Protein AF-A0A2H1FEX1-F1 (afdb_monomer_lite)

Sequence (97 aa):
MTIQKALEELGNLVKLFSSQELPEMCKQVFIQSVGPSRKWSLGNRLVMLLHGTADARGYRQWHESGRHVKKGAKAFYILAPMIRHKKVVTKKARKMT

pLDDT: mean 79.42, std 12.37, range [40.03, 93.19]

Structure (mmCIF, N/CA/C/O backbone):
data_AF-A0A2H1FEX1-F1
#
_entry.id   AF-A0A2H1FEX1-F1
#
loop_
_atom_site.group_PDB
_atom_site.id
_atom_site.type_symbol
_atom_site.label_atom_id
_atom_site.label_alt_id
_atom_site.label_comp_id
_atom_site.label_asym_id
_atom_site.label_entity_id
_atom_site.label_seq_id
_atom_site.pdbx_PDB_ins_code
_atom_site.Cartn_x
_atom_site.Cartn_y
_atom_site.Cartn_z
_atom_site.occupancy
_atom_site.B_iso_or_equiv
_atom_site.auth_seq_id
_atom_site.auth_comp_id
_atom_site.auth_asym_id
_atom_site.auth_atom_id
_atom_site.pdbx_PDB_model_num
ATOM 1 N N . MET A 1 1 ? -8.831 8.791 0.099 1.00 60.09 1 MET A N 1
ATOM 2 C CA . MET A 1 1 ? -9.213 7.602 0.882 1.00 60.09 1 MET A CA 1
ATOM 3 C C . MET A 1 1 ? -10.240 8.047 1.905 1.00 60.09 1 MET A C 1
ATOM 5 O O . MET A 1 1 ? -9.965 8.999 2.622 1.00 60.09 1 MET A O 1
ATOM 9 N N . THR A 1 2 ? -11.424 7.445 1.912 1.00 77.19 2 THR A N 1
ATOM 10 C CA . THR A 1 2 ? -12.450 7.715 2.929 1.00 77.19 2 THR A CA 1
ATOM 11 C C . THR A 1 2 ? -12.072 6.967 4.206 1.00 77.19 2 THR A C 1
ATOM 13 O O . THR A 1 2 ? -11.539 5.863 4.105 1.00 77.19 2 THR A O 1
ATOM 16 N N . ILE A 1 3 ? -12.343 7.535 5.383 1.00 81.62 3 ILE A N 1
ATOM 17 C CA . ILE A 1 3 ? -12.003 6.927 6.686 1.00 81.62 3 ILE A CA 1
ATOM 18 C C . ILE A 1 3 ? -12.532 5.485 6.786 1.00 81.62 3 ILE A C 1
ATOM 20 O O . ILE A 1 3 ? -11.825 4.607 7.265 1.00 81.62 3 ILE A O 1
ATOM 24 N N . GLN A 1 4 ? -13.712 5.222 6.215 1.00 85.19 4 GLN A N 1
ATOM 25 C CA . GLN A 1 4 ? -14.335 3.899 6.173 1.00 85.19 4 GLN A CA 1
ATOM 26 C C . GLN A 1 4 ? -13.429 2.799 5.595 1.00 85.19 4 GLN A C 1
ATOM 28 O O . GLN A 1 4 ? -13.259 1.755 6.212 1.00 85.19 4 GLN A O 1
ATOM 33 N N . LYS A 1 5 ? -12.777 3.053 4.452 1.00 81.50 5 LYS A N 1
ATOM 34 C CA . LYS A 1 5 ? -11.896 2.058 3.813 1.00 81.50 5 LYS A CA 1
ATOM 35 C C . LYS A 1 5 ? -10.660 1.763 4.659 1.00 81.50 5 LYS A C 1
ATOM 37 O O . LYS A 1 5 ? -10.165 0.649 4.661 1.00 81.50 5 LYS A O 1
ATOM 42 N N . ALA A 1 6 ? -10.161 2.7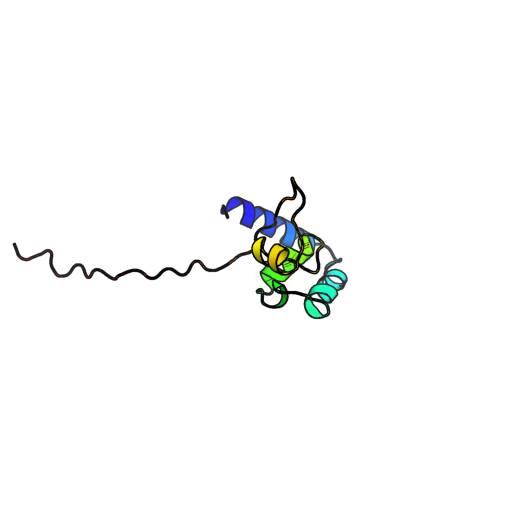64 5.385 1.00 82.44 6 ALA A N 1
ATOM 43 C CA . ALA A 1 6 ? -9.027 2.572 6.280 1.00 82.44 6 ALA A CA 1
ATOM 44 C C . ALA A 1 6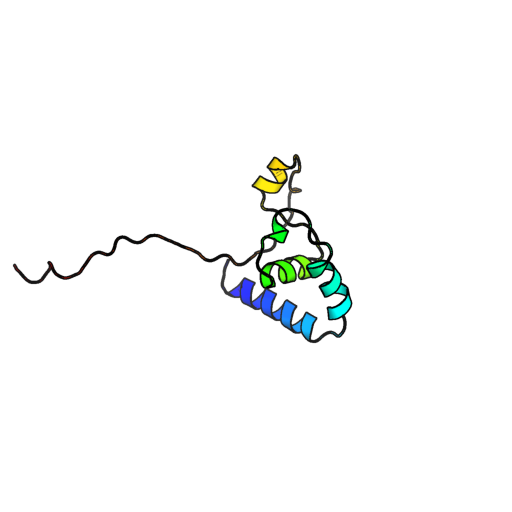 ? -9.395 1.678 7.475 1.00 82.44 6 ALA A C 1
ATOM 46 O O . ALA A 1 6 ? -8.588 0.852 7.889 1.00 82.44 6 ALA A O 1
ATOM 47 N N . LEU A 1 7 ? -10.613 1.828 8.006 1.00 86.25 7 LEU A N 1
ATOM 48 C CA . LEU A 1 7 ? -11.127 0.985 9.088 1.00 86.25 7 LEU A CA 1
ATOM 49 C C . LEU A 1 7 ? -11.358 -0.460 8.632 1.00 86.25 7 LEU A C 1
ATOM 51 O O . LEU A 1 7 ? -11.070 -1.387 9.384 1.00 86.25 7 LEU A O 1
ATOM 55 N N . GLU A 1 8 ? -11.824 -0.659 7.399 1.00 86.75 8 GLU A N 1
ATOM 56 C CA . GLU A 1 8 ? -11.966 -1.993 6.804 1.00 86.75 8 GLU A CA 1
ATOM 57 C C . GLU A 1 8 ? -10.613 -2.706 6.681 1.00 86.75 8 GLU A C 1
ATOM 59 O O . GLU A 1 8 ? -10.475 -3.839 7.145 1.00 86.75 8 GLU A O 1
ATOM 64 N N . GLU A 1 9 ? -9.591 -2.028 6.147 1.00 83.19 9 GLU A N 1
ATOM 65 C CA . GLU A 1 9 ? -8.241 -2.601 6.058 1.00 83.19 9 GLU A CA 1
ATOM 66 C C . GLU A 1 9 ? -7.639 -2.886 7.434 1.00 83.19 9 GLU A C 1
ATOM 68 O O . GLU A 1 9 ? -6.997 -3.917 7.632 1.00 83.19 9 GLU A O 1
ATOM 73 N N . LEU A 1 10 ? -7.893 -2.020 8.419 1.00 85.50 10 LEU A N 1
ATOM 74 C CA . LEU A 1 10 ? -7.490 -2.277 9.799 1.00 85.50 10 LEU A CA 1
ATOM 75 C C . LEU A 1 10 ? -8.148 -3.553 10.343 1.00 85.50 10 LEU A C 1
ATOM 77 O O . LEU A 1 10 ? -7.473 -4.361 10.975 1.00 85.50 10 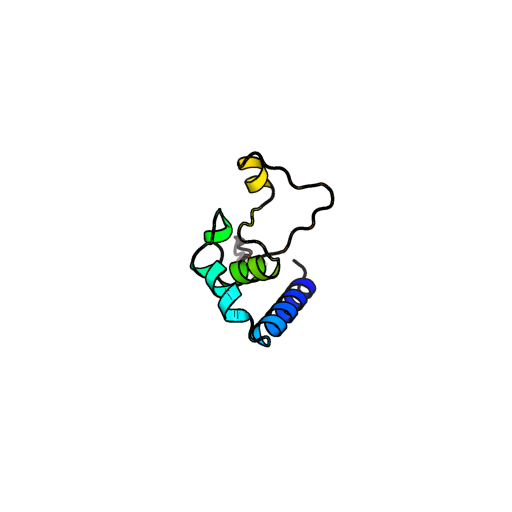LEU A O 1
ATOM 81 N N . GLY A 1 11 ? -9.436 -3.768 10.072 1.00 85.81 11 GLY A N 1
ATOM 82 C CA . GLY A 1 11 ? -10.146 -4.987 10.459 1.00 85.81 11 GLY A CA 1
ATOM 83 C C . GLY A 1 11 ? -9.557 -6.250 9.824 1.00 85.81 11 GLY A C 1
ATOM 84 O O . GLY A 1 11 ? -9.393 -7.261 10.508 1.00 85.81 11 GLY A O 1
ATOM 85 N N . ASN A 1 12 ? -9.182 -6.192 8.544 1.00 83.56 12 ASN A N 1
ATOM 86 C CA . ASN A 1 12 ? -8.489 -7.290 7.860 1.00 83.56 12 ASN A CA 1
ATOM 87 C C . ASN A 1 12 ? -7.126 -7.581 8.493 1.00 83.56 12 ASN A C 1
ATOM 89 O O . ASN A 1 12 ? -6.766 -8.738 8.704 1.00 83.56 12 ASN A O 1
ATOM 93 N N . LEU A 1 13 ? -6.399 -6.528 8.858 1.00 80.75 13 LEU A N 1
ATOM 94 C CA . LEU A 1 13 ? -5.101 -6.628 9.508 1.00 80.75 13 LEU A CA 1
ATOM 95 C C . LEU A 1 13 ? -5.241 -7.258 10.904 1.00 80.75 13 LEU A C 1
ATOM 97 O O . LEU A 1 13 ? -4.530 -8.205 11.212 1.00 80.75 13 LEU A O 1
ATOM 101 N N . VAL A 1 14 ? -6.213 -6.842 11.719 1.00 85.56 14 VAL A N 1
ATOM 102 C CA . VAL A 1 14 ? -6.478 -7.459 13.036 1.00 85.56 14 VAL A CA 1
ATOM 103 C C . VAL A 1 14 ? -6.840 -8.942 12.909 1.00 85.56 14 VAL A C 1
ATOM 105 O O . VAL A 1 14 ? -6.344 -9.761 13.685 1.00 85.56 14 VAL A O 1
ATOM 108 N N . LYS A 1 15 ? -7.655 -9.314 11.916 1.00 83.94 15 LYS A N 1
ATOM 109 C CA . LYS A 1 15 ? -7.982 -10.723 11.640 1.00 83.94 15 LYS A CA 1
ATOM 110 C C . LYS A 1 15 ? -6.738 -11.531 11.284 1.00 83.94 15 LYS A C 1
ATOM 112 O O . LYS A 1 15 ? -6.547 -12.609 11.835 1.00 83.94 15 LYS A O 1
ATOM 117 N N . LEU A 1 16 ? -5.876 -10.987 10.425 1.00 76.56 16 LEU A N 1
ATOM 118 C CA . LEU A 1 16 ? -4.610 -11.621 10.065 1.00 76.56 16 LEU A CA 1
ATOM 119 C C . LEU A 1 16 ? -3.715 -11.807 11.294 1.00 76.56 16 LEU A C 1
ATOM 121 O O . LEU A 1 16 ? -3.170 -12.884 11.491 1.00 76.56 16 LEU A O 1
ATOM 125 N N . PHE A 1 17 ? -3.594 -10.792 12.151 1.00 76.62 17 PHE A N 1
ATOM 126 C CA . PHE A 1 17 ? -2.763 -10.894 13.353 1.00 76.62 17 PHE A CA 1
ATOM 127 C C . PHE A 1 17 ? -3.318 -11.858 14.403 1.00 76.62 17 PHE A C 1
ATOM 129 O O . PHE A 1 17 ? -2.561 -12.413 15.194 1.00 76.62 17 PHE A O 1
ATOM 136 N N . SER A 1 18 ? -4.630 -12.079 14.385 1.00 80.25 18 SER A N 1
ATOM 137 C CA . SER A 1 18 ? -5.292 -13.084 15.218 1.00 80.25 18 SER A CA 1
ATOM 138 C C . SER A 1 18 ? -5.097 -14.507 14.678 1.00 80.25 18 SER A C 1
ATOM 140 O O . SER A 1 18 ? -5.300 -15.473 15.408 1.00 80.25 18 SER A O 1
ATOM 142 N N . SER A 1 19 ? -4.704 -14.648 13.408 1.00 73.19 19 SER A N 1
ATOM 143 C CA . SER A 1 19 ? -4.349 -15.930 12.800 1.00 73.19 19 SER A CA 1
ATOM 144 C C . SER A 1 19 ? -2.866 -16.252 13.033 1.00 73.19 19 SER A C 1
ATOM 146 O O . SER A 1 19 ? -2.006 -15.374 12.992 1.00 73.19 19 SER A O 1
ATOM 148 N N . GLN A 1 20 ? -2.536 -17.526 13.259 1.00 69.50 20 GLN A N 1
ATOM 149 C CA . GLN A 1 20 ? -1.151 -17.972 13.490 1.00 69.50 20 GLN A CA 1
ATOM 150 C C . GLN A 1 20 ? -0.293 -18.023 12.204 1.00 69.50 20 GLN A C 1
ATOM 152 O O . GLN A 1 20 ? 0.861 -18.436 12.252 1.00 69.50 20 GLN A O 1
ATOM 157 N N . GLU A 1 21 ? -0.817 -17.575 11.059 1.00 69.25 21 GLU A N 1
ATOM 158 C CA . GLU A 1 21 ? -0.161 -17.645 9.738 1.00 69.25 21 GLU A CA 1
ATOM 159 C C . GLU A 1 21 ? 0.794 -16.469 9.444 1.00 69.25 21 GLU A C 1
ATOM 161 O O . GLU A 1 21 ? 1.455 -16.408 8.405 1.00 69.25 21 GLU A O 1
ATOM 166 N N . LEU A 1 22 ? 0.903 -15.525 10.380 1.00 65.25 22 LEU A N 1
ATOM 167 C CA . LEU A 1 22 ? 1.756 -14.338 10.294 1.00 65.25 22 LEU A CA 1
ATOM 168 C C . LEU A 1 22 ? 3.234 -14.602 9.939 1.00 65.25 22 LEU A C 1
ATOM 170 O O . LEU A 1 22 ? 3.771 -13.857 9.112 1.00 65.25 22 LEU A O 1
ATOM 174 N N . PRO A 1 23 ? 3.928 -15.601 10.528 1.00 63.41 23 PRO A N 1
ATOM 175 C CA . PRO A 1 23 ? 5.371 -15.751 10.341 1.00 63.41 23 PRO A CA 1
ATOM 176 C C . PRO A 1 23 ? 5.777 -16.001 8.883 1.00 63.41 23 PRO A C 1
ATOM 178 O O . PRO A 1 23 ? 6.780 -15.449 8.428 1.00 63.41 23 PRO A O 1
ATOM 181 N N . GLU A 1 24 ? 4.996 -16.784 8.135 1.00 66.50 24 GLU A N 1
ATOM 182 C CA . GLU A 1 24 ? 5.285 -17.123 6.735 1.00 66.50 24 GLU A CA 1
ATOM 183 C C . GLU A 1 24 ? 5.124 -15.901 5.820 1.00 66.50 24 GLU A C 1
ATOM 185 O O . GLU A 1 24 ? 6.005 -15.594 5.012 1.00 66.50 24 GLU A O 1
ATOM 190 N N . MET A 1 25 ? 4.040 -15.142 6.008 1.00 63.84 25 MET A N 1
ATOM 191 C CA . MET A 1 25 ? 3.754 -13.929 5.237 1.00 63.84 25 MET A CA 1
ATOM 192 C C . MET A 1 25 ? 4.756 -12.815 5.556 1.00 63.84 25 MET A C 1
ATOM 194 O O . MET A 1 25 ? 5.259 -12.134 4.660 1.00 63.84 25 MET A O 1
ATOM 198 N N . CYS A 1 26 ? 5.131 -12.646 6.825 1.00 62.69 26 CYS A N 1
ATOM 199 C CA . CYS A 1 26 ? 6.093 -11.624 7.224 1.00 62.69 26 CYS A CA 1
ATOM 200 C C . CYS A 1 26 ? 7.480 -11.828 6.595 1.00 62.69 26 CYS A C 1
ATOM 202 O O . CYS A 1 26 ? 8.103 -10.834 6.210 1.00 62.69 26 CYS A O 1
ATOM 204 N N . LYS A 1 27 ? 7.951 -13.073 6.402 1.00 63.59 27 LYS A N 1
ATOM 205 C CA . LYS A 1 27 ? 9.237 -13.353 5.721 1.00 63.59 27 LYS A CA 1
ATOM 206 C C . LYS A 1 27 ? 9.316 -12.676 4.347 1.00 63.59 27 LYS A C 1
ATOM 208 O O . LYS A 1 27 ? 10.355 -12.109 4.002 1.00 63.59 27 LYS A O 1
ATOM 213 N N . GLN A 1 28 ? 8.215 -12.654 3.592 1.00 63.28 28 GLN A N 1
ATOM 214 C CA . GLN A 1 28 ? 8.163 -12.010 2.276 1.00 63.28 28 GLN A CA 1
ATOM 215 C C . GLN A 1 28 ? 8.335 -10.481 2.356 1.00 63.28 28 GLN A C 1
ATOM 217 O O . GLN A 1 28 ? 9.049 -9.919 1.522 1.00 63.28 28 GLN A O 1
ATOM 222 N N . VAL A 1 29 ? 7.780 -9.806 3.382 1.00 61.81 29 VAL A N 1
ATOM 223 C CA . VAL A 1 29 ? 7.965 -8.346 3.591 1.00 61.81 29 VAL A CA 1
ATOM 224 C C . VAL A 1 29 ? 9.437 -7.999 3.768 1.00 61.81 29 VAL A C 1
ATOM 226 O O . VAL A 1 29 ? 9.926 -7.010 3.211 1.00 61.81 29 VAL A O 1
ATOM 229 N N . PHE A 1 30 ? 10.111 -8.767 4.623 1.00 62.34 30 PHE A N 1
ATOM 230 C CA . PHE A 1 30 ? 11.430 -8.415 5.132 1.00 62.34 30 PHE A CA 1
ATOM 231 C C . PHE A 1 30 ? 12.550 -8.822 4.174 1.00 62.34 30 PHE A C 1
ATOM 233 O O . PHE A 1 30 ? 13.555 -8.118 4.107 1.00 62.34 30 PHE A O 1
ATOM 240 N N . ILE A 1 31 ? 12.369 -9.896 3.397 1.00 62.88 31 ILE A N 1
ATOM 241 C CA . ILE A 1 31 ? 13.445 -10.493 2.592 1.00 62.88 31 ILE A CA 1
ATOM 242 C C . ILE A 1 31 ? 13.309 -10.167 1.093 1.00 62.88 31 ILE A C 1
ATOM 244 O O . ILE A 1 31 ? 14.316 -9.919 0.433 1.00 62.88 31 ILE A O 1
ATOM 248 N N . GLN A 1 32 ? 12.089 -10.118 0.539 1.00 58.84 32 GLN A N 1
ATOM 249 C CA . GLN A 1 32 ? 11.863 -10.121 -0.920 1.00 58.84 32 GLN A CA 1
ATOM 250 C C . GLN A 1 32 ? 11.006 -8.965 -1.453 1.00 58.84 32 GLN A C 1
ATOM 252 O O . GLN A 1 32 ? 10.349 -9.093 -2.484 1.00 58.84 32 GLN A O 1
ATOM 257 N N . SER A 1 33 ? 11.007 -7.801 -0.803 1.00 62.00 33 SER A N 1
ATOM 258 C CA . SER A 1 33 ? 10.361 -6.631 -1.418 1.00 62.00 33 SER A CA 1
ATOM 259 C C . SER A 1 33 ? 11.006 -6.355 -2.787 1.00 62.00 33 SER A C 1
ATOM 261 O O . SER A 1 33 ? 12.197 -6.559 -2.924 1.00 62.00 33 SER A O 1
ATOM 263 N N . VAL A 1 34 ? 10.310 -5.941 -3.841 1.00 71.25 34 VAL A N 1
ATOM 264 C CA . VAL A 1 34 ? 10.909 -5.568 -5.146 1.00 71.25 34 VAL A CA 1
ATOM 265 C C . VAL A 1 34 ? 10.139 -4.382 -5.710 1.00 71.25 34 VAL A C 1
ATOM 267 O O . VAL A 1 34 ? 8.954 -4.233 -5.443 1.00 71.25 34 VAL A O 1
ATOM 270 N N . GLY A 1 35 ? 10.817 -3.503 -6.451 1.00 80.88 35 GLY A N 1
ATOM 271 C CA . GLY A 1 35 ? 10.176 -2.332 -7.051 1.00 80.88 35 GLY A CA 1
ATOM 272 C C . GLY A 1 35 ? 10.032 -1.116 -6.116 1.00 80.88 35 GLY A C 1
ATOM 273 O O . GLY A 1 35 ? 10.688 -1.021 -5.076 1.00 80.88 35 GLY A O 1
ATOM 274 N N . PRO A 1 36 ? 9.221 -0.116 -6.497 1.00 84.19 36 PRO A N 1
ATOM 275 C CA . PRO A 1 36 ? 9.111 1.149 -5.770 1.00 84.19 36 PRO A CA 1
ATOM 276 C C . PRO A 1 36 ? 8.447 1.011 -4.390 1.00 84.19 36 PRO A C 1
ATOM 278 O O . PRO A 1 36 ? 8.695 1.848 -3.517 1.00 84.19 36 PRO A O 1
ATOM 281 N N . SER A 1 37 ? 7.666 -0.050 -4.159 1.00 84.56 37 SER A N 1
ATOM 282 C CA . SER A 1 37 ? 7.023 -0.340 -2.869 1.00 84.56 37 SER A CA 1
ATOM 283 C C . SER A 1 37 ? 8.015 -0.628 -1.738 1.00 84.56 37 SER A C 1
ATOM 285 O O . SER A 1 37 ? 7.664 -0.465 -0.569 1.00 84.56 37 SER A O 1
ATOM 287 N N . ARG A 1 38 ? 9.283 -0.954 -2.047 1.00 84.38 38 ARG A N 1
ATOM 288 C CA . ARG A 1 38 ? 10.365 -1.094 -1.050 1.00 84.38 38 ARG A CA 1
ATOM 289 C C . ARG A 1 38 ? 10.517 0.139 -0.155 1.00 84.38 38 ARG A C 1
ATOM 291 O O . ARG A 1 38 ? 10.881 0.012 1.009 1.00 84.38 38 ARG A O 1
ATOM 298 N N . LYS A 1 39 ? 10.255 1.329 -0.703 1.00 85.56 39 LYS A N 1
ATOM 299 C CA . LYS A 1 39 ? 10.408 2.617 -0.007 1.00 85.56 39 LYS A CA 1
ATOM 300 C C . LYS A 1 39 ? 9.206 2.973 0.870 1.00 85.56 39 LYS A C 1
ATOM 302 O O . LYS A 1 39 ? 9.214 4.016 1.519 1.00 85.56 39 LYS A O 1
ATOM 307 N N . TRP A 1 40 ? 8.149 2.163 0.859 1.00 88.06 40 TRP A N 1
ATOM 308 C CA . TRP A 1 40 ? 6.960 2.425 1.660 1.00 88.06 40 TRP A CA 1
ATOM 309 C C . TRP A 1 40 ? 7.187 2.092 3.138 1.00 88.06 40 TRP A C 1
ATOM 311 O O . TRP A 1 40 ? 8.007 1.244 3.502 1.00 88.06 40 TRP A O 1
ATOM 321 N N . SER A 1 41 ? 6.408 2.748 4.002 1.00 87.81 41 SER A N 1
ATOM 322 C CA . SER A 1 41 ? 6.360 2.426 5.428 1.00 87.81 41 SER A CA 1
ATOM 323 C C . SER A 1 41 ? 6.011 0.949 5.648 1.00 87.81 41 SER A C 1
ATOM 325 O O . SER A 1 41 ? 5.385 0.309 4.802 1.00 87.81 41 SER A O 1
ATOM 327 N N . LEU A 1 42 ? 6.407 0.393 6.798 1.00 84.31 42 LEU A N 1
ATOM 328 C CA . LEU A 1 42 ? 6.121 -1.005 7.136 1.00 84.31 42 LEU A CA 1
ATOM 329 C C . LEU A 1 42 ? 4.621 -1.327 7.036 1.00 84.31 42 LEU A 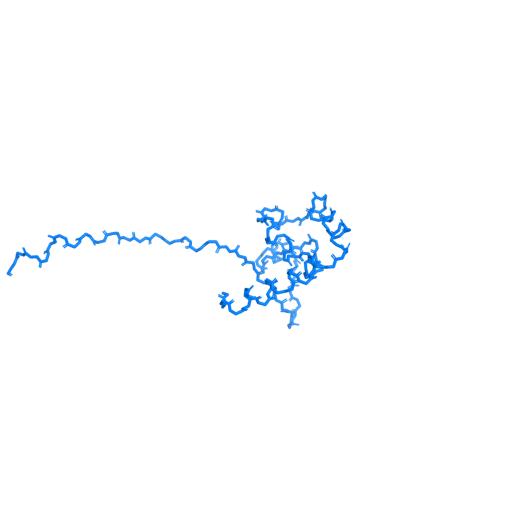C 1
ATOM 331 O O . LEU A 1 42 ? 4.259 -2.325 6.426 1.00 84.31 42 LEU A O 1
ATOM 335 N N . GLY A 1 43 ? 3.756 -0.444 7.547 1.00 85.25 43 GLY A N 1
ATOM 336 C CA . GLY A 1 43 ? 2.303 -0.615 7.457 1.00 85.25 43 GLY A CA 1
ATOM 337 C C . GLY A 1 43 ? 1.800 -0.710 6.015 1.00 85.25 43 GLY A C 1
ATOM 338 O O . GLY A 1 43 ? 1.048 -1.618 5.684 1.00 85.25 43 GLY A O 1
ATOM 339 N N . ASN A 1 44 ? 2.284 0.151 5.116 1.00 88.75 44 ASN A N 1
ATOM 340 C CA . ASN A 1 44 ? 1.907 0.086 3.701 1.00 88.75 44 ASN A CA 1
ATOM 341 C C . ASN A 1 44 ? 2.439 -1.182 3.009 1.00 88.75 44 ASN A C 1
ATOM 343 O O . ASN A 1 44 ? 1.799 -1.692 2.091 1.00 88.75 44 ASN A O 1
ATOM 347 N N . ARG A 1 45 ? 3.591 -1.709 3.442 1.00 85.94 45 ARG A N 1
ATOM 348 C CA . ARG A 1 45 ? 4.107 -3.000 2.959 1.00 85.94 45 ARG A CA 1
ATOM 349 C C . ARG A 1 45 ? 3.284 -4.185 3.479 1.00 85.94 45 ARG A C 1
ATOM 351 O O . ARG A 1 45 ? 3.087 -5.139 2.736 1.00 85.94 45 ARG A O 1
ATOM 358 N N . LEU A 1 46 ? 2.753 -4.112 4.700 1.00 83.75 46 LEU A N 1
ATOM 359 C CA . LEU A 1 46 ? 1.813 -5.109 5.227 1.00 83.75 46 LEU A CA 1
ATOM 360 C C . LEU A 1 46 ? 0.485 -5.094 4.466 1.00 83.75 46 LEU A C 1
ATOM 362 O O . LEU A 1 46 ? -0.001 -6.152 4.088 1.00 83.75 46 LEU A O 1
ATOM 366 N N . VAL A 1 47 ? -0.060 -3.911 4.168 1.00 86.25 47 VAL A N 1
ATOM 367 C CA . VAL A 1 47 ? -1.259 -3.777 3.319 1.00 86.25 47 VAL A CA 1
ATOM 368 C C . VAL A 1 47 ? -1.021 -4.396 1.941 1.00 86.25 47 VAL A C 1
ATOM 370 O O . VAL A 1 47 ? -1.851 -5.145 1.441 1.00 86.25 47 VAL A O 1
ATOM 373 N N . MET A 1 48 ? 0.143 -4.155 1.337 1.00 87.12 48 MET A N 1
ATOM 374 C CA . MET A 1 48 ? 0.512 -4.779 0.064 1.00 87.12 48 MET A CA 1
ATOM 375 C C . MET A 1 48 ? 0.488 -6.318 0.137 1.00 87.12 48 MET A C 1
ATOM 377 O O . MET A 1 48 ? -0.070 -6.959 -0.754 1.00 87.12 48 MET A O 1
ATOM 381 N N . LEU A 1 49 ? 1.031 -6.906 1.208 1.00 81.81 49 LEU A N 1
ATOM 382 C CA . LEU A 1 49 ? 0.975 -8.354 1.415 1.00 81.81 49 LEU A CA 1
ATOM 383 C C . LEU A 1 49 ? -0.427 -8.887 1.695 1.00 81.81 49 LEU A C 1
ATOM 385 O O . LEU A 1 49 ? -0.750 -9.975 1.227 1.00 81.81 49 LEU A O 1
ATOM 389 N N . LEU A 1 50 ? -1.261 -8.142 2.422 1.00 82.75 50 LEU A N 1
ATOM 390 C CA . LEU A 1 50 ? -2.667 -8.498 2.636 1.00 82.75 50 LEU A CA 1
ATOM 391 C C . LEU A 1 50 ? -3.420 -8.644 1.306 1.00 82.75 50 LEU A C 1
ATOM 393 O O . LEU A 1 50 ? -4.321 -9.468 1.191 1.00 82.75 50 LEU A O 1
ATOM 397 N N . HIS A 1 51 ? -3.010 -7.897 0.280 1.00 85.06 51 HIS A N 1
ATOM 398 C CA . HIS A 1 51 ? -3.524 -8.031 -1.084 1.00 85.06 51 HIS A CA 1
ATOM 399 C C . HIS A 1 51 ? -2.807 -9.099 -1.930 1.00 85.06 51 HIS A C 1
ATOM 401 O O . HIS A 1 51 ? -3.059 -9.189 -3.132 1.00 85.06 51 HIS A O 1
ATOM 407 N N . GLY A 1 52 ? -1.927 -9.908 -1.334 1.00 81.25 52 GLY A N 1
ATOM 408 C CA . GLY A 1 52 ? -1.290 -11.057 -1.979 1.00 81.25 52 GLY A CA 1
ATOM 409 C C . GLY A 1 52 ? -0.256 -10.699 -3.048 1.00 81.25 52 GLY A C 1
ATOM 410 O O . GLY A 1 52 ? -0.026 -11.496 -3.956 1.00 81.25 52 GLY A O 1
ATOM 411 N N . THR A 1 53 ? 0.355 -9.510 -2.987 1.00 83.56 53 THR A N 1
ATOM 412 C CA . THR A 1 53 ? 1.383 -9.095 -3.956 1.00 83.56 53 THR A CA 1
ATOM 413 C C . THR A 1 53 ? 2.699 -8.706 -3.288 1.00 83.56 53 THR A C 1
ATOM 415 O O . THR A 1 53 ? 2.718 -8.099 -2.221 1.00 83.56 53 THR A O 1
ATOM 418 N N . ALA A 1 54 ? 3.818 -9.024 -3.945 1.00 80.12 54 ALA A N 1
ATOM 419 C CA . ALA A 1 54 ? 5.167 -8.645 -3.515 1.00 80.12 54 ALA A CA 1
ATOM 420 C C . ALA A 1 54 ? 5.690 -7.362 -4.201 1.00 80.12 54 ALA A C 1
ATOM 422 O O . ALA A 1 54 ? 6.605 -6.715 -3.686 1.00 80.12 54 ALA A O 1
ATOM 423 N N . ASP A 1 55 ? 5.100 -6.97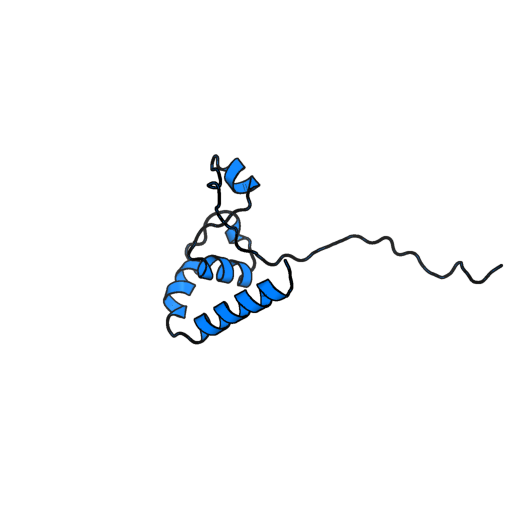4 -5.340 1.00 85.50 55 ASP A N 1
ATOM 424 C CA . ASP A 1 55 ? 5.383 -5.721 -6.056 1.00 85.50 55 ASP A CA 1
ATOM 425 C C . ASP A 1 55 ? 4.084 -4.935 -6.233 1.00 85.50 55 ASP A C 1
ATOM 427 O O . ASP A 1 55 ? 3.062 -5.459 -6.688 1.00 85.50 55 ASP A O 1
ATOM 431 N N . ALA A 1 56 ? 4.129 -3.655 -5.892 1.00 88.81 56 ALA A N 1
ATOM 432 C CA . ALA A 1 56 ? 3.026 -2.748 -6.113 1.00 88.81 56 ALA A CA 1
ATOM 433 C C . ALA A 1 56 ? 3.541 -1.385 -6.541 1.00 88.81 56 ALA A C 1
ATOM 435 O O . ALA A 1 56 ? 4.508 -0.844 -6.001 1.00 88.81 56 ALA A O 1
ATOM 436 N N . ARG A 1 57 ? 2.863 -0.822 -7.539 1.00 90.69 57 ARG A N 1
ATOM 437 C CA . ARG A 1 57 ? 3.269 0.416 -8.193 1.00 90.69 57 ARG A CA 1
ATOM 438 C C . ARG A 1 57 ? 2.058 1.285 -8.479 1.00 90.69 57 ARG A C 1
ATOM 440 O O . ARG A 1 57 ? 0.956 0.786 -8.713 1.00 90.69 57 ARG A O 1
ATOM 447 N N . GLY A 1 58 ? 2.276 2.595 -8.490 1.00 90.38 58 GLY A N 1
ATOM 448 C CA . GLY A 1 58 ? 1.301 3.541 -9.017 1.00 90.38 58 GLY A CA 1
ATOM 449 C C . GLY A 1 58 ? 1.105 3.354 -10.524 1.00 90.38 58 GLY A C 1
ATOM 450 O O . GLY A 1 58 ? 1.968 2.821 -11.216 1.00 90.38 58 GLY A O 1
ATOM 451 N N . TYR A 1 59 ? -0.013 3.846 -11.057 1.00 90.25 59 TYR A N 1
ATOM 452 C CA . TYR A 1 59 ? -0.345 3.719 -12.483 1.00 90.25 59 TYR A CA 1
ATOM 453 C C . TYR A 1 59 ? 0.779 4.208 -13.414 1.00 90.25 59 TYR A C 1
ATOM 455 O O . TYR A 1 59 ? 1.168 3.511 -14.346 1.00 90.25 59 TYR A O 1
ATOM 463 N N . ARG A 1 60 ? 1.357 5.380 -13.115 1.00 90.88 60 ARG A N 1
ATOM 464 C CA . ARG A 1 60 ? 2.475 5.944 -13.891 1.00 90.88 60 ARG A CA 1
ATOM 465 C C . ARG A 1 60 ? 3.731 5.075 -13.826 1.00 90.88 60 ARG A C 1
ATOM 467 O O . ARG A 1 60 ? 4.366 4.863 -14.843 1.00 90.88 60 ARG A O 1
ATOM 474 N N . GLN A 1 61 ? 4.023 4.499 -12.663 1.00 91.69 61 GLN A N 1
ATOM 475 C CA . GLN A 1 61 ? 5.174 3.613 -12.476 1.00 91.69 61 GLN A CA 1
ATOM 476 C C . GLN A 1 61 ? 5.015 2.285 -13.231 1.00 91.69 61 GLN A C 1
ATOM 478 O O . GLN A 1 61 ? 6.003 1.712 -13.683 1.00 91.69 61 GLN A O 1
ATOM 483 N N . TRP A 1 62 ? 3.781 1.785 -13.386 1.00 92.12 62 TRP A N 1
ATOM 484 C CA . TRP A 1 62 ? 3.522 0.656 -14.281 1.00 92.12 62 TRP A CA 1
ATOM 485 C C . TRP A 1 62 ? 3.823 1.030 -15.731 1.00 92.12 62 TRP A C 1
ATOM 487 O O . TRP A 1 62 ? 4.575 0.309 -16.389 1.00 92.12 62 TRP A O 1
ATOM 497 N N . HIS A 1 63 ? 3.335 2.186 -16.179 1.00 93.19 63 HIS A N 1
ATOM 498 C CA . HIS A 1 63 ? 3.578 2.683 -17.532 1.00 93.19 63 HIS A CA 1
ATOM 499 C C . HIS A 1 63 ? 5.074 2.913 -17.817 1.00 93.19 63 HIS A C 1
ATOM 501 O O . HIS A 1 63 ? 5.571 2.483 -18.852 1.00 93.19 63 HIS A O 1
ATOM 507 N N . GLU A 1 64 ? 5.820 3.507 -16.880 1.00 92.38 64 GLU A N 1
ATOM 508 C CA . GLU A 1 64 ? 7.284 3.681 -16.957 1.00 92.38 64 GLU A CA 1
ATOM 509 C C . GLU A 1 64 ? 8.031 2.346 -17.097 1.00 92.38 64 GLU A C 1
ATOM 511 O O . GLU A 1 64 ? 9.072 2.279 -17.740 1.00 92.38 64 GLU A O 1
ATOM 516 N N . SER A 1 65 ? 7.484 1.263 -16.537 1.00 89.50 65 SER A N 1
ATOM 517 C CA . SER A 1 65 ? 8.024 -0.095 -16.692 1.00 89.50 65 SER A CA 1
ATOM 518 C C . SER A 1 65 ? 7.534 -0.833 -17.948 1.00 89.50 65 SER A C 1
ATOM 520 O O . SER A 1 65 ? 7.708 -2.047 -18.044 1.00 89.50 65 SER A O 1
ATOM 522 N N . GLY A 1 66 ? 6.879 -0.136 -18.884 1.00 93.19 66 GLY A N 1
ATOM 523 C CA . GLY A 1 66 ? 6.318 -0.718 -20.109 1.00 93.19 66 GLY A CA 1
ATOM 524 C C . GLY A 1 66 ? 5.089 -1.603 -19.877 1.00 93.19 66 GLY A C 1
ATOM 525 O O . GLY A 1 66 ? 4.725 -2.404 -20.736 1.00 93.19 66 GLY A O 1
ATOM 526 N N . ARG A 1 67 ? 4.445 -1.502 -18.708 1.00 91.88 67 ARG A N 1
ATOM 527 C CA . ARG A 1 67 ? 3.299 -2.334 -18.314 1.00 91.88 67 ARG A CA 1
ATOM 528 C C . ARG A 1 67 ? 2.020 -1.511 -18.212 1.00 91.88 67 ARG A C 1
ATOM 530 O O . ARG A 1 67 ? 2.034 -0.351 -17.817 1.00 91.88 67 ARG A O 1
ATOM 537 N N . HIS A 1 68 ? 0.894 -2.155 -18.506 1.00 92.12 68 HIS A N 1
ATOM 538 C CA . HIS A 1 68 ? -0.428 -1.536 -18.470 1.00 92.12 68 HIS A CA 1
ATOM 539 C C . HIS A 1 68 ? -1.337 -2.249 -17.473 1.00 92.12 68 HIS A C 1
ATOM 541 O O . HIS A 1 68 ? -1.324 -3.476 -17.352 1.00 92.12 68 HIS A O 1
ATOM 547 N N . VAL A 1 69 ? -2.146 -1.467 -16.760 1.00 90.88 69 VAL A N 1
ATOM 548 C CA . VAL A 1 69 ? -3.160 -2.007 -15.852 1.00 90.88 69 VAL A CA 1
ATOM 549 C C . VAL A 1 69 ? -4.322 -2.554 -16.682 1.00 90.88 69 VAL A C 1
ATOM 551 O O . VAL A 1 69 ? -4.824 -1.878 -17.580 1.00 90.88 69 VAL A O 1
ATOM 554 N N . LYS A 1 70 ? -4.763 -3.781 -16.382 1.00 92.12 70 LYS A N 1
ATOM 555 C CA . LYS A 1 70 ? -5.904 -4.406 -17.065 1.00 92.12 70 LYS A CA 1
ATOM 556 C C . LYS A 1 70 ? -7.192 -3.615 -16.818 1.00 92.12 70 LYS A C 1
ATOM 558 O O . LYS A 1 70 ? -7.434 -3.128 -15.712 1.00 92.12 70 LYS A O 1
ATOM 563 N N . LYS A 1 71 ? -8.055 -3.538 -17.835 1.00 91.81 71 LYS A N 1
ATOM 564 C CA . LYS A 1 71 ? -9.380 -2.913 -17.716 1.00 91.81 71 LYS A CA 1
ATOM 565 C C . LYS A 1 71 ? -10.188 -3.609 -16.612 1.00 91.81 71 LYS A C 1
ATOM 567 O O . LYS A 1 71 ? -10.269 -4.831 -16.587 1.00 91.81 71 LYS A O 1
ATOM 572 N N . GLY A 1 72 ? -10.764 -2.825 -15.701 1.00 91.31 72 GLY A N 1
ATOM 573 C CA . GLY A 1 72 ? -11.550 -3.332 -14.569 1.00 91.31 72 GLY A CA 1
ATOM 574 C C . GLY A 1 72 ? -10.737 -3.741 -13.335 1.00 91.31 72 GLY A C 1
ATOM 575 O O . GLY A 1 72 ? -11.333 -4.079 -12.314 1.00 91.31 72 GLY A O 1
ATOM 576 N N . ALA A 1 73 ? -9.401 -3.679 -13.382 1.00 89.25 73 ALA A N 1
ATOM 577 C CA . ALA A 1 73 ? -8.582 -3.929 -12.201 1.00 89.25 73 ALA A CA 1
ATOM 578 C C . ALA A 1 73 ? -8.823 -2.856 -11.125 1.00 89.25 73 ALA A C 1
ATOM 580 O O . ALA A 1 73 ? -8.903 -1.661 -11.418 1.00 89.25 73 ALA A O 1
ATOM 581 N N . LYS A 1 74 ? -8.916 -3.291 -9.866 1.00 88.88 74 LYS A N 1
ATOM 582 C CA . LYS A 1 74 ? -9.073 -2.409 -8.706 1.00 88.88 74 LYS A CA 1
ATOM 583 C C . LYS A 1 74 ? -7.727 -2.232 -8.014 1.00 88.88 74 LYS A C 1
ATOM 585 O O . LYS A 1 74 ? -7.021 -3.205 -7.772 1.00 88.88 74 LYS A O 1
ATOM 590 N N . ALA A 1 75 ? -7.382 -0.987 -7.700 1.00 89.81 75 ALA A N 1
ATOM 591 C CA . ALA A 1 75 ? -6.214 -0.680 -6.885 1.00 89.81 75 ALA A CA 1
ATOM 592 C C . ALA A 1 75 ? -6.550 -0.824 -5.397 1.00 89.81 75 ALA A C 1
ATOM 594 O O . ALA A 1 75 ? -7.674 -0.527 -4.983 1.00 89.81 75 ALA A O 1
ATOM 595 N N . PHE A 1 76 ? -5.556 -1.206 -4.601 1.00 88.56 76 PHE A N 1
ATOM 596 C CA . PHE A 1 76 ? -5.605 -1.033 -3.156 1.00 88.56 76 PHE A CA 1
ATOM 597 C C . PHE A 1 76 ? -5.045 0.333 -2.753 1.00 88.56 76 PHE A C 1
ATOM 599 O O . PHE A 1 76 ? -4.350 1.000 -3.527 1.00 88.56 76 PHE A O 1
ATOM 606 N N . TYR A 1 77 ? -5.378 0.771 -1.543 1.00 88.75 77 TYR A N 1
ATOM 607 C CA . TYR A 1 77 ? -5.002 2.089 -1.046 1.00 88.75 77 TYR A CA 1
ATOM 608 C C . TYR A 1 77 ? -3.858 1.983 -0.042 1.00 88.75 77 TYR A C 1
ATOM 610 O O . TYR A 1 77 ? -3.819 1.077 0.780 1.00 88.75 77 TYR A O 1
ATOM 618 N N . ILE A 1 78 ? -2.948 2.953 -0.094 1.00 89.06 78 ILE A N 1
ATOM 619 C CA . ILE A 1 78 ? -1.881 3.128 0.893 1.00 89.06 78 ILE A CA 1
ATOM 620 C C . ILE A 1 78 ? -2.025 4.481 1.58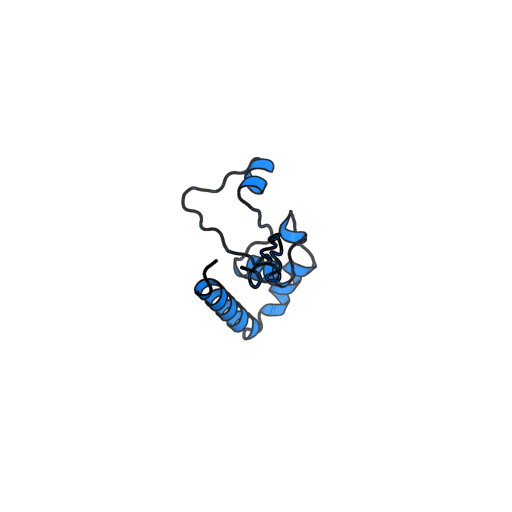4 1.00 89.06 78 ILE A C 1
ATOM 622 O O . ILE A 1 78 ? -2.651 5.406 1.054 1.00 89.06 78 ILE A O 1
ATOM 626 N N . LEU A 1 79 ? -1.420 4.607 2.762 1.00 87.25 79 LEU A N 1
ATOM 627 C CA . LEU A 1 79 ? -1.426 5.841 3.537 1.00 87.25 79 LEU A CA 1
ATOM 628 C C . LEU A 1 79 ? -0.225 6.707 3.166 1.00 87.25 79 LEU A C 1
ATOM 630 O O . LEU A 1 79 ? 0.914 6.240 3.161 1.00 87.25 79 LEU A O 1
ATOM 634 N N . ALA A 1 80 ? -0.473 7.985 2.899 1.00 85.50 80 ALA A N 1
ATOM 635 C CA . ALA A 1 80 ? 0.569 8.984 2.716 1.00 85.50 80 ALA A CA 1
ATOM 636 C C . ALA A 1 80 ? 0.160 10.289 3.415 1.00 85.50 80 ALA A C 1
ATOM 638 O O . ALA A 1 80 ? -1.015 10.670 3.344 1.00 85.50 80 ALA A O 1
ATOM 639 N N . PRO A 1 81 ? 1.093 10.984 4.089 1.00 83.38 81 PRO A N 1
ATOM 640 C CA . PRO A 1 81 ? 0.799 12.265 4.711 1.00 83.38 81 PRO A CA 1
ATOM 641 C C . PRO A 1 81 ? 0.456 13.305 3.640 1.00 83.38 81 PRO A C 1
ATOM 643 O O . PRO A 1 81 ? 1.154 13.442 2.635 1.00 83.38 81 PRO A O 1
ATOM 646 N N . MET A 1 82 ? -0.615 14.068 3.861 1.00 83.00 82 MET A N 1
ATOM 647 C CA . MET A 1 82 ? -0.975 15.181 2.986 1.00 83.00 82 MET A CA 1
ATOM 648 C C . MET A 1 82 ? -0.300 16.459 3.482 1.00 83.00 82 MET A C 1
ATOM 650 O O . MET A 1 82 ? -0.839 17.179 4.321 1.00 83.00 82 MET A O 1
ATOM 654 N N . ILE A 1 83 ? 0.887 16.741 2.957 1.00 86.50 83 ILE A N 1
ATOM 655 C CA . ILE A 1 83 ? 1.637 17.953 3.288 1.00 86.50 83 ILE A CA 1
ATOM 656 C C . ILE A 1 83 ? 1.148 19.087 2.382 1.00 86.50 83 ILE A C 1
ATOM 658 O O . ILE A 1 83 ? 1.132 18.953 1.159 1.00 86.50 83 ILE A O 1
ATOM 662 N N . ARG A 1 84 ? 0.715 20.205 2.974 1.00 84.81 84 ARG A N 1
ATOM 663 C CA . ARG A 1 84 ? 0.317 21.416 2.239 1.00 84.81 84 ARG A CA 1
ATOM 664 C C . ARG A 1 84 ? 0.944 22.646 2.878 1.00 84.81 84 ARG A C 1
ATOM 666 O O . ARG A 1 84 ? 0.788 22.862 4.077 1.00 84.81 84 ARG A O 1
ATOM 673 N N . HIS A 1 85 ? 1.576 23.486 2.066 1.00 86.44 85 HIS A N 1
ATOM 674 C CA . HIS A 1 85 ? 2.021 24.806 2.501 1.00 86.44 85 HIS A CA 1
ATOM 675 C C . HIS A 1 85 ? 0.810 25.738 2.630 1.00 86.44 85 HIS A C 1
ATOM 677 O O . HIS A 1 85 ? 0.023 25.876 1.692 1.00 86.44 85 HIS A O 1
ATOM 683 N N . LYS A 1 86 ? 0.646 26.380 3.790 1.00 85.56 86 LYS A N 1
ATOM 684 C CA . LYS A 1 86 ? -0.368 27.419 4.017 1.00 85.56 86 LYS A CA 1
ATOM 685 C C . LYS A 1 86 ? 0.327 28.750 4.283 1.00 85.56 86 LYS A C 1
ATOM 687 O O . LYS A 1 86 ? 1.234 28.809 5.107 1.00 85.56 86 LYS A O 1
ATOM 692 N N . LYS A 1 87 ? -0.121 29.819 3.617 1.00 81.38 87 LYS A N 1
ATOM 693 C CA . LYS A 1 87 ? 0.274 31.186 3.982 1.00 81.38 87 LYS A CA 1
ATOM 694 C C . LYS A 1 87 ? -0.374 31.525 5.324 1.00 81.38 87 LYS A C 1
ATOM 696 O O . LYS A 1 87 ? -1.597 31.467 5.450 1.00 81.38 87 LYS A O 1
ATOM 701 N N . VAL A 1 88 ? 0.439 31.837 6.327 1.00 80.62 88 VAL A N 1
ATOM 702 C CA . VAL A 1 88 ? -0.043 32.272 7.641 1.00 80.62 88 VAL A CA 1
ATOM 703 C C . VAL A 1 88 ? -0.489 33.728 7.511 1.00 80.62 88 VAL A C 1
ATOM 705 O O . VAL A 1 88 ? 0.341 34.609 7.321 1.00 80.62 88 VAL A O 1
ATOM 708 N N . VAL A 1 89 ? -1.797 33.988 7.567 1.00 75.00 89 VAL A N 1
ATOM 709 C CA . VAL A 1 89 ? -2.327 35.360 7.638 1.00 75.00 89 VAL A CA 1
ATOM 710 C C . VAL A 1 89 ? -2.508 35.719 9.108 1.00 75.00 89 VAL A C 1
ATOM 712 O O . VAL A 1 89 ? -3.408 35.216 9.782 1.00 75.00 89 VAL A O 1
ATOM 715 N N . THR A 1 90 ? -1.634 36.574 9.627 1.00 70.12 90 THR A N 1
ATOM 716 C CA . THR A 1 90 ? -1.663 37.030 11.019 1.00 70.12 90 THR A CA 1
ATOM 717 C C . THR A 1 90 ? -2.834 38.001 11.228 1.00 70.12 90 THR A C 1
ATOM 719 O O . THR A 1 90 ? -2.878 39.072 10.628 1.00 70.12 90 THR A O 1
ATOM 722 N N . LYS A 1 91 ? -3.789 37.666 12.109 1.00 59.78 91 LYS A N 1
ATOM 723 C CA . LYS A 1 91 ? -5.004 38.462 12.419 1.00 59.78 91 LYS A CA 1
ATOM 724 C C . LYS A 1 91 ? -4.748 39.769 13.207 1.00 59.78 91 LYS A C 1
ATOM 726 O O . LYS A 1 91 ? -5.626 40.213 13.941 1.00 59.78 91 LYS A O 1
ATOM 731 N N . LYS A 1 92 ? -3.573 40.400 13.111 1.00 52.62 92 LYS A N 1
ATOM 732 C CA . LYS A 1 92 ? -3.255 41.607 13.907 1.00 52.62 92 LYS A CA 1
ATOM 733 C C . LYS A 1 92 ? -3.648 42.944 13.256 1.00 52.62 92 LYS A C 1
ATOM 735 O O . LYS A 1 92 ? -3.506 43.968 13.903 1.00 52.62 92 LYS A O 1
ATOM 740 N N . ALA A 1 93 ? -4.194 42.948 12.037 1.00 50.91 93 ALA A N 1
ATOM 741 C CA . ALA A 1 93 ? -4.494 44.182 11.293 1.00 50.91 93 ALA A CA 1
ATOM 742 C C . ALA A 1 93 ? -5.981 44.606 11.273 1.00 50.91 93 ALA A C 1
ATOM 744 O O . ALA A 1 93 ? -6.338 45.508 10.528 1.00 50.91 93 ALA A O 1
ATOM 745 N N . ARG A 1 94 ? -6.874 43.965 12.045 1.00 50.47 94 ARG A N 1
ATOM 746 C CA . ARG A 1 94 ? -8.338 44.185 11.937 1.00 50.47 94 ARG A CA 1
ATOM 747 C C . ARG A 1 94 ? -8.991 44.856 13.157 1.00 50.47 94 ARG A C 1
ATOM 749 O O . ARG A 1 94 ? -10.190 44.713 13.359 1.00 50.47 94 ARG A O 1
ATOM 756 N N . LYS A 1 95 ? -8.201 45.557 13.976 1.00 48.06 95 LYS A N 1
ATOM 757 C CA . LYS A 1 95 ? -8.670 46.438 15.062 1.00 48.06 95 LYS A CA 1
ATOM 758 C C . LYS A 1 95 ? -7.908 47.767 15.015 1.00 48.06 95 LYS A C 1
ATOM 760 O O . LYS A 1 95 ? -7.105 48.041 15.893 1.00 48.06 95 LYS A O 1
ATOM 765 N N . MET A 1 96 ? -8.088 48.522 13.941 1.00 45.22 96 MET A N 1
ATOM 766 C CA . MET A 1 96 ? -7.783 49.955 13.848 1.00 45.22 96 MET A CA 1
ATOM 767 C C . MET A 1 96 ? -8.519 50.458 12.609 1.00 45.22 96 MET A C 1
ATOM 769 O O . MET A 1 96 ? -7.973 50.491 11.509 1.00 45.22 96 MET A O 1
ATOM 773 N N . THR A 1 97 ? -9.818 50.667 12.761 1.00 40.03 97 THR A N 1
ATOM 774 C CA . THR A 1 97 ? -10.674 51.526 11.934 1.00 40.03 97 THR A CA 1
ATOM 775 C C . THR A 1 97 ? -12.000 51.658 12.654 1.00 40.03 97 THR A C 1
ATOM 777 O O . THR A 1 97 ? -12.439 50.638 13.239 1.00 40.03 97 THR A O 1
#

Radius of gyration: 19.84 Å; chains: 1; bounding box: 28×70×35 Å

Foldseek 3Di:
DDVVLVVVLVVLVVVVVVDPCPVVLVCLLPPPQDDPCVPDDPVQSVSCVSVVDSDDDDQVSCVVVVHHDDPPDDDDDDDDDDDDDDDDDDPPPPPDD

InterPro domains:
  IPR013610 ArdC, N-terminal ssDNA binding domain [PF08401] (32-82)

Secondary structure (DSSP, 8-state):
--HHHHHHHHHHHHHHHHSTTHHHHHHHHHH---SGGGGS-HHHHHHHHHTT-S----HHHHHHTT--PPTTPPPP--------------GGGSS--

Organism: NCBI:txid1903276